Protein AF-A0A5K0YV26-F1 (afdb_monomer)

Solvent-accessible surface area (backbone atoms only — not comparable to full-atom values): 3333 Å² total; per-residue (Å²): 117,64,68,61,52,54,50,42,52,53,49,42,71,75,41,73,88,52,83,50,60,96,75,50,78,79,80,55,68,68,59,53,53,53,49,36,49,74,73,68,53,75,86,68,77,84,80,82,90,128

pLDDT: mean 82.52, std 10.53, range [46.16, 92.5]

InterPro domains:
  IPR044825 Transcription activator GLK1/2-like [PTHR31312] (2-47)

Organism: NCBI:txid210225

Foldseek 3Di:
DVVVVVVQVVVCVVCVPDQRPPNDDDDDPVVVVVVCVVVVNPPDDPDDDD

Sequence (50 aa):
TDEVIDKAVKEAISKPWLPLPLGLKPPSVESVLSELHRHGIRRIPPSNPT

Radius of gyration: 13.85 Å; Cα contacts (8 Å, |Δi|>4): 12; chains: 1; bounding box: 32×24×34 Å

Secondary structure (DSSP, 8-state):
-HHHHHHHHHHHHH-TTSPPGGGPPPPPHHHHHHHHHHTT---PPP----

Structure (mmCIF, N/CA/C/O backbone):
data_AF-A0A5K0YV26-F1
#
_entry.id   AF-A0A5K0YV26-F1
#
loop_
_atom_site.group_PDB
_atom_site.id
_atom_site.type_symbol
_atom_site.label_atom_id
_atom_site.label_alt_id
_atom_site.label_comp_id
_atom_site.label_asym_id
_atom_site.label_entity_id
_atom_site.label_seq_id
_atom_site.pdbx_PDB_ins_code
_atom_site.Cartn_x
_atom_site.Cartn_y
_atom_site.Cartn_z
_atom_site.occupancy
_atom_site.B_iso_or_equiv
_atom_site.auth_seq_id
_atom_site.auth_comp_id
_atom_site.auth_asym_id
_atom_site.auth_atom_id
_atom_site.pdbx_PDB_model_num
ATOM 1 N N . THR A 1 1 ? -14.814 -1.609 15.869 1.00 64.31 1 THR A N 1
ATOM 2 C CA . THR A 1 1 ? -13.418 -1.380 15.425 1.00 64.31 1 THR A CA 1
ATOM 3 C C . THR A 1 1 ? -13.214 -1.785 13.976 1.00 64.31 1 THR A C 1
ATOM 5 O O . THR A 1 1 ? -12.441 -1.114 13.305 1.00 64.31 1 THR A O 1
ATOM 8 N N . ASP A 1 2 ? -13.944 -2.782 13.462 1.00 71.62 2 ASP A N 1
ATOM 9 C CA . ASP A 1 2 ? -13.895 -3.192 12.047 1.00 71.62 2 ASP A CA 1
ATOM 10 C C . ASP A 1 2 ? -14.278 -2.106 11.031 1.00 71.62 2 ASP A C 1
ATOM 12 O O . ASP A 1 2 ? -13.700 -2.055 9.953 1.00 71.62 2 ASP A O 1
ATOM 16 N N . GLU A 1 3 ? -15.172 -1.172 11.370 1.00 86.00 3 GLU A N 1
ATOM 17 C CA . GLU A 1 3 ? -15.599 -0.109 10.440 1.00 86.00 3 GLU A CA 1
ATOM 18 C C . GLU A 1 3 ? -14.452 0.819 10.005 1.00 86.00 3 GLU A C 1
ATOM 20 O O . GLU A 1 3 ? -14.416 1.296 8.870 1.00 86.00 3 GLU A O 1
ATOM 25 N N . VAL A 1 4 ? -13.484 1.066 10.896 1.00 85.38 4 VAL A N 1
ATOM 26 C CA . VAL A 1 4 ? -12.300 1.881 10.580 1.00 85.38 4 VAL A CA 1
ATOM 27 C C . VAL A 1 4 ? -11.377 1.127 9.624 1.00 85.38 4 VAL A C 1
ATOM 29 O O . VAL A 1 4 ? -10.788 1.737 8.733 1.00 85.38 4 VAL A O 1
ATOM 32 N N . ILE A 1 5 ? -11.284 -0.196 9.785 1.00 87.06 5 ILE A N 1
ATOM 33 C CA . ILE A 1 5 ? -10.476 -1.071 8.933 1.00 87.06 5 ILE A CA 1
ATOM 34 C C . ILE A 1 5 ? -11.103 -1.152 7.543 1.00 87.06 5 ILE A C 1
ATOM 36 O O . ILE A 1 5 ? -10.413 -0.908 6.557 1.00 87.06 5 ILE A O 1
ATOM 40 N N . ASP A 1 6 ? -12.407 -1.410 7.454 1.00 90.38 6 ASP A N 1
ATOM 41 C CA . ASP A 1 6 ? -13.117 -1.509 6.175 1.00 90.38 6 ASP A CA 1
ATOM 42 C C . ASP A 1 6 ? -13.024 -0.199 5.377 1.00 90.38 6 ASP A C 1
ATOM 44 O O . ASP A 1 6 ? -12.688 -0.189 4.189 1.00 90.38 6 ASP A O 1
ATOM 48 N N . LYS A 1 7 ? -13.188 0.942 6.061 1.00 89.00 7 LYS A N 1
ATOM 49 C CA . LYS A 1 7 ? -12.996 2.263 5.456 1.00 89.00 7 LYS A CA 1
ATOM 50 C C . LYS A 1 7 ? -11.566 2.465 4.950 1.00 89.00 7 LYS A C 1
ATOM 52 O O . LYS A 1 7 ? -11.389 2.953 3.834 1.00 89.00 7 LYS A O 1
ATOM 57 N N . ALA A 1 8 ? -10.563 2.090 5.743 1.00 87.38 8 ALA A N 1
ATOM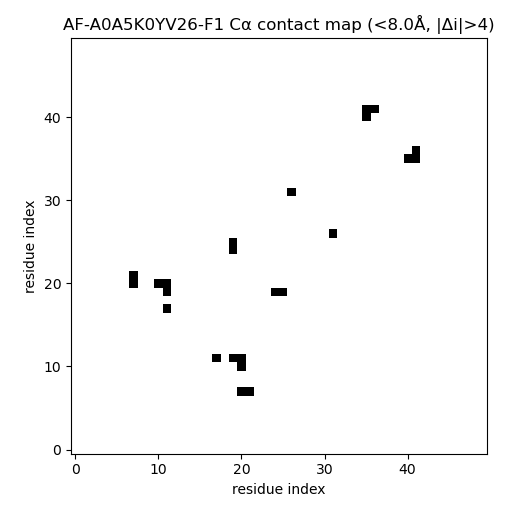 58 C CA . ALA A 1 8 ? -9.157 2.202 5.363 1.00 87.38 8 ALA A CA 1
ATOM 59 C C . ALA A 1 8 ? -8.827 1.331 4.137 1.00 87.38 8 ALA A C 1
ATOM 61 O O . ALA A 1 8 ? -8.161 1.792 3.209 1.00 87.38 8 ALA A O 1
ATOM 62 N N . VAL A 1 9 ? -9.348 0.103 4.085 1.00 88.94 9 VAL A N 1
ATOM 63 C CA . VAL A 1 9 ? -9.186 -0.800 2.936 1.00 88.94 9 VAL A CA 1
ATOM 64 C C . VAL A 1 9 ? -9.835 -0.205 1.687 1.00 88.94 9 VAL A C 1
ATOM 66 O O . VAL A 1 9 ? -9.199 -0.123 0.634 1.00 88.94 9 VAL A O 1
ATOM 69 N N . LYS A 1 10 ? -11.077 0.276 1.795 1.00 90.06 10 LYS A N 1
ATOM 70 C CA . LYS A 1 10 ? -11.805 0.879 0.672 1.00 90.06 10 LYS A CA 1
ATOM 71 C C . LYS A 1 10 ? -11.104 2.121 0.123 1.00 90.06 10 LYS A C 1
ATOM 73 O O . LYS A 1 10 ? -11.036 2.304 -1.094 1.00 90.06 10 LYS A O 1
ATOM 78 N N . GLU A 1 11 ? -10.561 2.963 0.998 1.00 90.00 11 GLU A N 1
ATOM 79 C CA . GLU A 1 11 ? -9.816 4.155 0.597 1.00 90.00 11 GLU A CA 1
ATOM 80 C C . GLU A 1 11 ? -8.525 3.794 -0.149 1.00 90.00 11 GLU A C 1
ATOM 82 O O . GLU A 1 11 ? -8.297 4.327 -1.239 1.00 90.00 11 GLU A O 1
ATOM 87 N N . ALA A 1 12 ? -7.751 2.834 0.369 1.00 89.06 12 ALA A N 1
ATOM 88 C CA . ALA A 1 12 ? -6.520 2.354 -0.260 1.00 89.06 12 ALA A CA 1
ATOM 89 C C . ALA A 1 12 ? -6.761 1.782 -1.669 1.00 89.06 12 ALA A C 1
ATOM 91 O O . ALA A 1 12 ? -5.979 2.042 -2.582 1.00 89.06 12 ALA A O 1
ATOM 92 N N . ILE A 1 13 ? -7.870 1.061 -1.872 1.00 88.69 13 ILE A N 1
ATOM 93 C CA . ILE A 1 13 ? -8.268 0.542 -3.192 1.00 88.69 13 ILE A CA 1
ATOM 94 C C . ILE A 1 13 ? -8.681 1.683 -4.133 1.00 88.69 13 ILE A C 1
ATOM 96 O O . ILE A 1 13 ? -8.346 1.664 -5.315 1.00 88.69 13 ILE A O 1
ATOM 100 N N . SER A 1 14 ? -9.403 2.687 -3.626 1.00 91.56 14 SER A N 1
ATOM 101 C CA . SER A 1 14 ? -9.904 3.796 -4.449 1.00 91.56 14 SER A CA 1
ATOM 102 C C . SER A 1 14 ? -8.814 4.770 -4.913 1.00 91.56 14 SER A C 1
ATOM 104 O O . SER A 1 14 ? -8.975 5.420 -5.945 1.00 91.56 14 SER A O 1
ATOM 10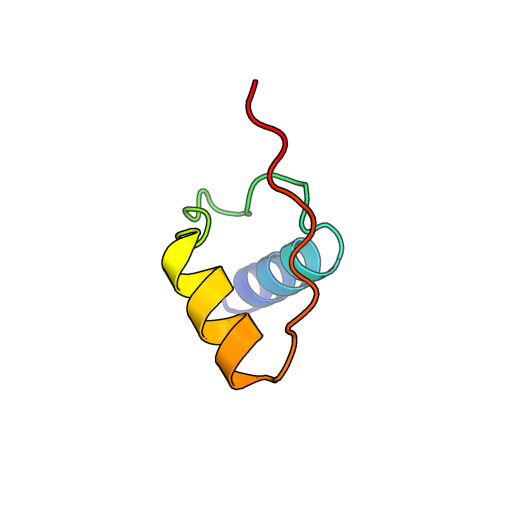6 N N . LYS A 1 15 ? -7.726 4.905 -4.143 1.00 87.06 15 LYS A N 1
ATOM 107 C CA . LYS A 1 15 ? -6.664 5.901 -4.357 1.00 87.06 15 LYS A CA 1
ATOM 108 C C . LYS A 1 15 ? -5.281 5.298 -4.056 1.00 87.06 15 LYS A C 1
ATOM 110 O O . LYS A 1 15 ? -4.635 5.712 -3.093 1.00 87.06 15 LYS A O 1
ATOM 115 N N . PRO A 1 16 ? -4.791 4.355 -4.879 1.00 83.69 16 PRO A N 1
ATOM 116 C CA . PRO A 1 16 ? -3.562 3.606 -4.596 1.00 83.69 16 PRO A CA 1
ATOM 117 C C . PRO A 1 16 ? -2.278 4.456 -4.594 1.00 83.69 16 PRO A C 1
ATOM 119 O O . PRO A 1 16 ? -1.246 4.003 -4.113 1.00 83.69 16 PRO A O 1
ATOM 122 N N . TRP A 1 17 ? -2.323 5.681 -5.131 1.00 84.06 17 TRP A N 1
ATOM 123 C CA . TRP A 1 17 ? -1.208 6.640 -5.156 1.00 84.06 17 TRP A CA 1
ATOM 124 C C . TRP A 1 17 ? -1.110 7.527 -3.906 1.00 84.06 17 TRP A C 1
ATOM 126 O O . TRP A 1 17 ? -0.151 8.287 -3.776 1.00 84.06 17 TRP A O 1
ATOM 136 N N . LEU A 1 18 ? -2.096 7.483 -3.005 1.00 86.50 18 LEU A N 1
ATOM 137 C CA . LEU A 1 18 ? -2.014 8.175 -1.720 1.00 86.50 18 LEU A CA 1
ATOM 138 C C . LEU A 1 18 ? -1.245 7.326 -0.695 1.00 86.50 18 LEU A C 1
ATOM 140 O O . LEU A 1 18 ? -1.217 6.100 -0.810 1.00 86.50 18 LEU A O 1
ATOM 144 N N . PRO A 1 19 ? -0.624 7.951 0.321 1.00 86.75 19 PRO A N 1
ATOM 145 C CA . PRO A 1 19 ? -0.014 7.210 1.418 1.00 86.75 19 PRO A CA 1
ATOM 146 C C . PRO A 1 19 ? -1.052 6.309 2.090 1.00 86.75 19 PRO A C 1
ATOM 148 O O . PRO A 1 19 ? -2.197 6.714 2.304 1.00 86.75 19 PRO A O 1
ATOM 151 N N . LEU A 1 20 ? -0.644 5.082 2.421 1.00 87.19 20 LEU A N 1
ATOM 152 C CA . LEU A 1 20 ? -1.556 4.110 3.005 1.00 87.19 20 LEU A CA 1
ATOM 153 C C . LEU A 1 20 ? -2.102 4.618 4.350 1.00 87.19 20 LEU A C 1
ATOM 155 O O . LEU A 1 20 ? -1.353 5.179 5.160 1.00 87.19 20 LEU A O 1
ATOM 159 N N . PRO A 1 21 ? -3.402 4.405 4.611 1.00 87.19 21 PRO A N 1
ATOM 160 C CA . PRO A 1 21 ? -4.016 4.828 5.857 1.00 87.19 21 PRO A CA 1
ATOM 161 C C . PRO A 1 21 ? -3.377 4.113 7.050 1.00 87.19 21 PRO A C 1
ATOM 163 O O . PRO A 1 21 ? -2.780 3.045 6.922 1.00 87.19 21 PRO A O 1
ATOM 166 N N . LEU A 1 22 ? -3.521 4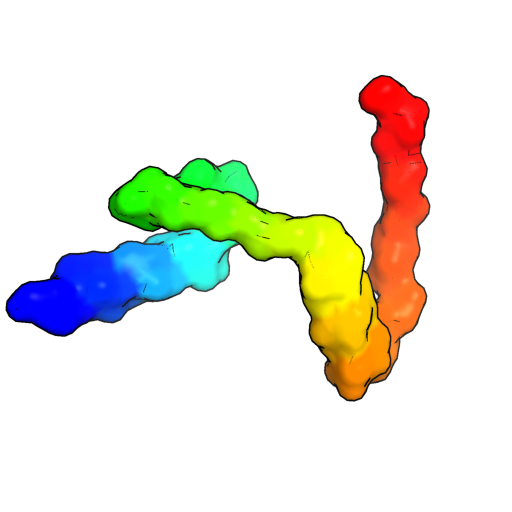.714 8.234 1.00 84.81 22 LEU A N 1
ATOM 167 C CA . LEU A 1 22 ? -3.060 4.152 9.512 1.00 84.81 22 LEU A CA 1
ATOM 168 C C . LEU A 1 22 ? -1.539 3.911 9.596 1.00 84.81 22 LEU A C 1
ATOM 170 O O . LEU A 1 22 ? -1.082 3.142 10.438 1.00 84.81 22 LEU A O 1
ATOM 174 N N . GLY A 1 23 ? -0.747 4.565 8.737 1.00 81.88 23 GLY A N 1
ATOM 175 C CA . GLY A 1 23 ? 0.711 4.422 8.737 1.00 81.88 23 GLY A CA 1
ATOM 176 C C . GLY A 1 23 ? 1.185 3.036 8.295 1.00 81.88 23 GLY A C 1
ATOM 177 O O . GLY A 1 23 ? 2.294 2.624 8.642 1.00 81.88 23 GLY A O 1
ATOM 178 N N . LEU A 1 24 ? 0.349 2.302 7.553 1.00 83.38 24 LEU A N 1
ATOM 179 C CA . LEU A 1 24 ? 0.741 1.026 6.971 1.00 83.38 24 LEU A CA 1
ATOM 180 C C . LEU A 1 24 ? 1.910 1.232 6.005 1.00 83.38 24 LEU A C 1
ATOM 182 O O . LEU A 1 24 ? 1.971 2.200 5.246 1.00 83.38 24 LEU A O 1
ATOM 1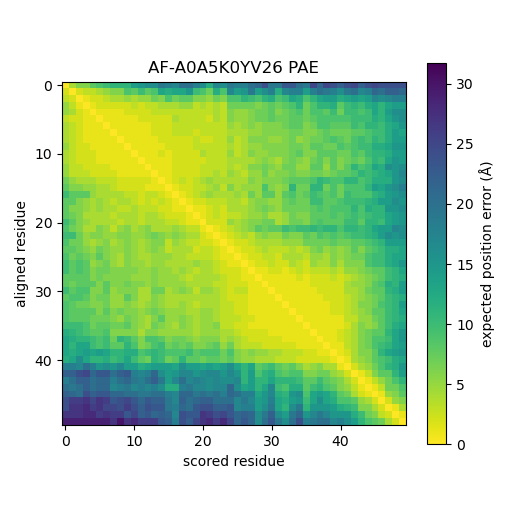86 N N . LYS A 1 25 ? 2.858 0.297 6.034 1.00 84.69 25 LYS A N 1
ATOM 187 C CA . LYS A 1 25 ? 4.000 0.329 5.123 1.00 84.69 25 LYS A CA 1
ATOM 188 C C . LYS A 1 25 ? 3.551 -0.094 3.724 1.00 84.69 25 LYS A C 1
ATOM 190 O O . LYS A 1 25 ? 2.758 -1.032 3.613 1.00 84.69 25 LYS A O 1
ATOM 195 N N . PRO A 1 26 ? 4.065 0.554 2.667 1.00 84.75 26 PRO A N 1
ATOM 196 C CA . PRO A 1 26 ? 3.818 0.097 1.310 1.00 84.75 26 PRO A CA 1
ATOM 197 C C . PRO A 1 26 ? 4.344 -1.336 1.124 1.00 84.75 26 PRO A C 1
ATOM 199 O O . PRO A 1 26 ? 5.315 -1.728 1.784 1.00 84.75 26 PRO A O 1
ATOM 202 N N . PRO A 1 27 ? 3.724 -2.129 0.234 1.00 86.88 27 PRO A N 1
ATOM 203 C CA . PRO A 1 27 ? 4.238 -3.448 -0.099 1.00 86.88 27 PRO A CA 1
ATOM 204 C C . PRO A 1 27 ? 5.616 -3.335 -0.767 1.00 86.88 27 PRO A C 1
ATOM 206 O O . PRO A 1 27 ? 5.902 -2.375 -1.482 1.00 86.88 27 PRO A O 1
ATOM 209 N N . SER A 1 28 ? 6.470 -4.337 -0.550 1.00 89.75 28 SER A N 1
ATOM 210 C CA . SER A 1 28 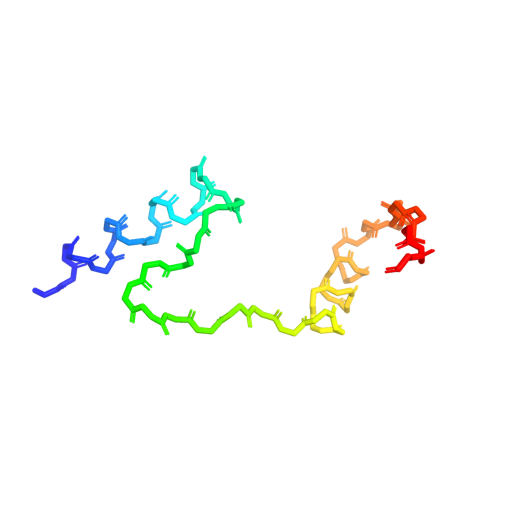? 7.763 -4.419 -1.238 1.00 89.75 28 SER A CA 1
ATOM 211 C C . SER A 1 28 ? 7.565 -4.581 -2.744 1.00 89.75 28 SER A C 1
ATOM 213 O O . SER A 1 28 ? 6.700 -5.345 -3.179 1.00 89.75 28 SER A O 1
ATOM 215 N N . VAL A 1 29 ? 8.419 -3.924 -3.532 1.00 87.25 29 VAL A N 1
ATOM 216 C CA . VAL A 1 29 ? 8.417 -4.017 -4.997 1.00 87.25 29 VAL A CA 1
ATOM 217 C C . VAL A 1 29 ? 8.533 -5.471 -5.454 1.00 87.25 29 VAL A C 1
ATOM 219 O O . VAL A 1 29 ? 7.741 -5.900 -6.284 1.00 87.25 29 VAL A O 1
ATOM 222 N N . GLU A 1 30 ? 9.434 -6.269 -4.874 1.00 90.38 30 GLU A N 1
ATOM 223 C CA . GLU A 1 30 ? 9.590 -7.682 -5.261 1.00 90.38 30 GLU A CA 1
ATOM 224 C C . GLU A 1 30 ? 8.338 -8.522 -4.992 1.00 90.38 30 GLU A C 1
ATOM 226 O O . GLU A 1 30 ? 7.989 -9.399 -5.785 1.00 90.38 30 GLU A O 1
ATOM 231 N N . SER A 1 31 ? 7.632 -8.223 -3.898 1.00 88.75 31 SER A N 1
ATOM 232 C CA . SER A 1 31 ? 6.371 -8.886 -3.563 1.00 88.75 31 SER A CA 1
ATOM 233 C C . SER A 1 31 ? 5.299 -8.555 -4.603 1.00 88.75 31 SER A C 1
ATOM 235 O O . SER A 1 31 ? 4.654 -9.455 -5.138 1.00 88.75 31 SER A O 1
ATOM 237 N N . VAL A 1 32 ? 5.183 -7.274 -4.977 1.00 88.00 32 VAL A N 1
ATOM 238 C CA . VAL A 1 32 ? 4.268 -6.820 -6.035 1.00 88.00 32 VAL A CA 1
ATOM 239 C C . VAL A 1 32 ? 4.608 -7.476 -7.376 1.00 88.00 32 VAL A C 1
ATOM 241 O O . VAL A 1 32 ? 3.714 -7.982 -8.048 1.00 88.00 32 VAL A O 1
ATOM 244 N N . LEU A 1 33 ? 5.886 -7.527 -7.761 1.00 88.44 33 LEU A N 1
ATOM 245 C CA . LEU A 1 33 ? 6.330 -8.145 -9.017 1.00 88.44 33 LEU A CA 1
ATOM 246 C C . LEU A 1 33 ? 6.027 -9.652 -9.059 1.00 88.44 33 LEU A C 1
ATOM 248 O O . LEU A 1 33 ? 5.526 -10.151 -10.069 1.00 88.44 33 LEU A O 1
ATOM 252 N N . SER A 1 34 ? 6.290 -10.366 -7.962 1.00 90.19 34 SER A N 1
ATOM 253 C CA . SER A 1 34 ? 6.017 -11.805 -7.841 1.00 90.19 34 SER A CA 1
ATOM 254 C C . SER A 1 34 ? 4.522 -12.108 -7.945 1.00 90.19 34 SER A C 1
ATOM 256 O O . SER A 1 34 ? 4.118 -13.052 -8.627 1.00 90.19 34 SER A O 1
ATOM 258 N N . GLU A 1 35 ? 3.693 -11.280 -7.310 1.00 91.38 35 GLU A N 1
ATOM 259 C CA . GLU A 1 35 ? 2.237 -11.377 -7.355 1.00 91.38 35 GLU A CA 1
ATOM 260 C C . GLU A 1 35 ? 1.705 -11.108 -8.772 1.00 91.38 35 GLU A C 1
ATOM 262 O O . GLU A 1 35 ? 0.980 -11.933 -9.324 1.00 91.38 35 GLU A O 1
ATOM 267 N N . LEU A 1 36 ? 2.128 -10.016 -9.418 1.00 88.62 36 LEU A N 1
ATOM 268 C CA . LEU A 1 36 ? 1.745 -9.700 -10.802 1.00 88.62 36 LEU A CA 1
ATOM 269 C C . LEU A 1 36 ? 2.099 -10.837 -11.767 1.00 88.62 36 LEU A C 1
ATOM 271 O O . LEU A 1 36 ? 1.274 -11.219 -12.602 1.00 88.62 36 LEU A O 1
ATOM 275 N N . HIS A 1 37 ? 3.291 -11.421 -11.619 1.00 87.56 37 HIS A N 1
ATOM 276 C CA . HIS A 1 37 ? 3.705 -12.569 -12.417 1.00 87.56 37 HIS A CA 1
ATOM 277 C C . HIS A 1 37 ? 2.795 -13.783 -12.183 1.00 87.56 37 HIS A C 1
ATOM 279 O O . HIS A 1 37 ? 2.371 -14.414 -13.155 1.00 87.56 37 HIS A O 1
ATOM 285 N N . ARG A 1 38 ? 2.432 -14.073 -10.925 1.00 92.50 38 ARG A N 1
ATOM 286 C CA . ARG A 1 38 ? 1.497 -15.154 -10.568 1.00 92.50 38 ARG A CA 1
ATOM 287 C C . ARG A 1 38 ? 0.128 -14.984 -11.231 1.00 92.50 38 ARG A C 1
ATOM 289 O O . ARG A 1 38 ? -0.458 -15.973 -11.659 1.00 92.50 38 ARG A O 1
ATOM 296 N N . HIS A 1 39 ? -0.353 -13.750 -11.371 1.00 90.62 39 HIS A N 1
ATOM 297 C CA . HIS A 1 39 ? -1.613 -13.430 -12.062 1.00 90.62 39 HIS A CA 1
ATOM 298 C C . HIS A 1 39 ? -1.480 -13.331 -13.591 1.00 90.62 39 HIS A C 1
ATOM 300 O O . HIS A 1 39 ? -2.431 -12.956 -14.273 1.00 90.62 39 HIS A O 1
ATOM 306 N N . GLY A 1 40 ? -0.313 -13.650 -14.160 1.00 88.25 40 GLY A N 1
ATOM 307 C CA . GLY A 1 40 ? -0.080 -13.606 -15.607 1.00 88.25 40 GLY A CA 1
ATOM 308 C C . GLY A 1 40 ? 0.086 -12.193 -16.179 1.00 88.25 40 GLY A C 1
ATOM 309 O O . GLY A 1 40 ? 0.120 -12.022 -17.400 1.00 88.25 40 GLY A O 1
ATOM 310 N N . ILE A 1 41 ? 0.235 -11.175 -15.328 1.00 86.12 41 ILE A N 1
ATOM 311 C CA . ILE A 1 41 ? 0.434 -9.782 -15.736 1.00 86.12 41 ILE A CA 1
ATOM 312 C C . ILE A 1 41 ? 1.922 -9.577 -16.041 1.00 86.12 41 ILE A C 1
ATOM 314 O O . ILE A 1 41 ? 2.732 -9.302 -15.162 1.00 86.12 41 ILE A O 1
ATOM 318 N N . ARG A 1 42 ? 2.292 -9.740 -17.317 1.00 73.56 42 ARG A N 1
ATOM 319 C CA . ARG A 1 42 ? 3.690 -9.650 -17.794 1.00 73.56 42 ARG A CA 1
ATOM 320 C C . ARG A 1 42 ? 4.107 -8.266 -18.302 1.00 73.56 42 ARG A C 1
ATOM 322 O O . ARG A 1 42 ? 5.297 -8.024 -18.479 1.00 73.56 42 ARG A O 1
ATOM 329 N N . ARG A 1 43 ? 3.159 -7.355 -18.570 1.00 72.00 43 ARG A N 1
ATOM 330 C CA . ARG A 1 43 ? 3.469 -5.976 -19.002 1.00 72.00 43 ARG A CA 1
ATOM 331 C C . ARG A 1 43 ? 3.820 -5.132 -17.783 1.00 72.00 43 ARG A C 1
ATOM 333 O O . ARG A 1 43 ? 2.983 -4.402 -17.264 1.00 72.00 43 ARG A O 1
ATOM 340 N N . ILE A 1 44 ? 5.061 -5.257 -17.337 1.00 66.50 44 ILE A N 1
ATOM 341 C CA . ILE A 1 44 ? 5.635 -4.347 -16.349 1.00 66.50 44 ILE A CA 1
ATOM 342 C C . ILE A 1 44 ? 6.083 -3.097 -17.120 1.00 66.50 44 ILE A C 1
ATOM 344 O O . ILE A 1 44 ? 6.808 -3.243 -18.109 1.00 66.50 44 ILE A O 1
ATOM 348 N N . PRO A 1 45 ? 5.623 -1.885 -16.760 1.00 63.78 45 PRO A N 1
ATOM 349 C CA . PRO A 1 45 ? 6.119 -0.667 -17.387 1.00 63.78 45 PRO A CA 1
ATOM 350 C C . PRO A 1 45 ? 7.642 -0.578 -17.199 1.00 63.78 45 PRO A C 1
ATOM 352 O O . PRO A 1 45 ? 8.136 -1.020 -16.158 1.00 63.78 45 PRO A O 1
ATOM 355 N N . PRO A 1 46 ? 8.398 -0.017 -18.160 1.00 64.38 46 PRO A N 1
ATOM 356 C CA . PRO A 1 46 ? 9.821 0.217 -17.958 1.00 64.38 46 PRO A CA 1
ATOM 357 C C . PRO A 1 46 ? 10.007 1.070 -16.700 1.00 64.38 46 PRO A C 1
ATOM 359 O O . PRO A 1 46 ? 9.406 2.137 -16.567 1.00 64.38 46 PRO A O 1
ATOM 362 N N . SER A 1 47 ? 10.806 0.575 -15.755 1.00 63.97 4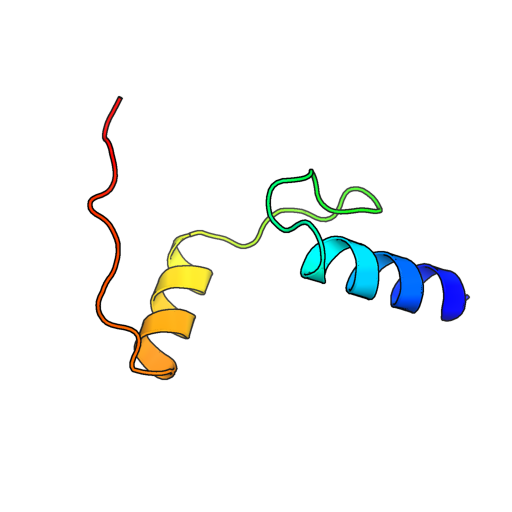7 SER A N 1
ATOM 363 C CA . SER A 1 47 ? 11.204 1.335 -14.575 1.00 63.97 4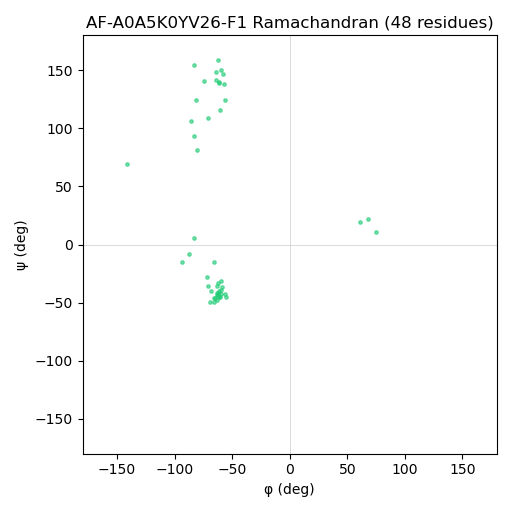7 SER A CA 1
ATOM 364 C C . SER A 1 47 ? 11.950 2.575 -15.054 1.00 63.97 47 SER A C 1
ATOM 366 O O . SER A 1 47 ? 13.000 2.423 -15.673 1.00 63.97 47 SER A O 1
ATOM 368 N N . ASN A 1 48 ? 11.421 3.777 -14.814 1.00 58.91 48 ASN A N 1
ATOM 369 C CA . ASN A 1 48 ? 12.152 5.008 -15.100 1.00 58.91 48 ASN A CA 1
ATOM 370 C C . ASN A 1 48 ? 13.292 5.128 -14.073 1.00 58.91 48 ASN A C 1
ATOM 372 O O . ASN A 1 48 ? 12.992 5.345 -12.897 1.00 58.91 48 ASN A O 1
ATOM 376 N N . PRO A 1 49 ? 14.568 4.948 -14.458 1.00 60.81 49 PRO A N 1
ATOM 377 C CA . PRO A 1 49 ? 15.675 5.130 -13.543 1.00 60.81 49 PRO A CA 1
ATOM 378 C C . PRO A 1 49 ? 16.037 6.617 -13.558 1.00 60.81 49 PRO A C 1
ATOM 380 O O . PRO A 1 49 ? 16.592 7.114 -14.537 1.00 60.81 49 PRO A O 1
ATOM 383 N N . THR A 1 50 ? 1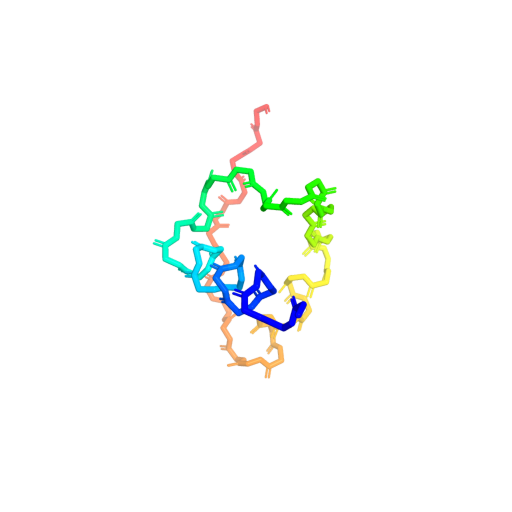5.690 7.328 -12.493 1.00 46.16 50 THR A N 1
ATOM 384 C CA . THR A 1 50 ? 16.189 8.680 -12.193 1.00 46.16 50 THR A CA 1
ATOM 385 C C . THR A 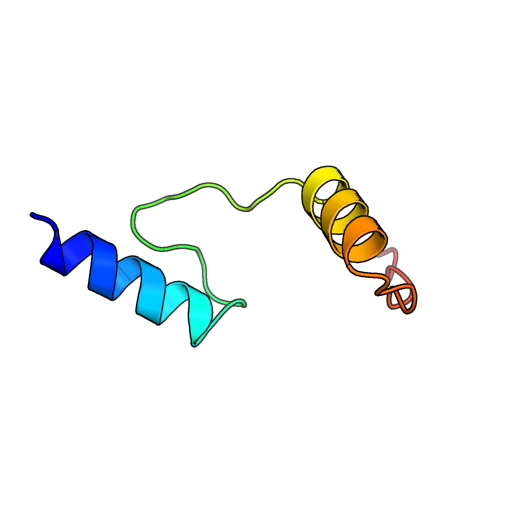1 50 ? 16.536 8.752 -10.727 1.00 46.16 50 THR A C 1
ATOM 387 O O . THR A 1 50 ? 15.655 8.350 -9.933 1.00 46.16 50 THR A O 1
#

Mean predicted aligned error: 7.8 Å